Protein AF-A0A2N3BKK3-F1 (afdb_monomer_lite)

Sequence (70 aa):
MSEEQTERKNGRIITTYMPVFKDKLAKLEKRGLGHCEEAQRLRNTIVLVESKSSPLKADKGDRRFPFAAE

pLDDT: mean 70.66, std 20.39, range [36.97, 94.69]

Structure (mmCIF, N/CA/C/O backbone):
data_AF-A0A2N3BKK3-F1
#
_entry.id   AF-A0A2N3BKK3-F1
#
loop_
_atom_site.group_PDB
_atom_site.id
_atom_site.type_symbol
_atom_site.label_atom_id
_atom_site.label_alt_id
_atom_site.label_comp_id
_atom_site.label_asym_id
_atom_site.label_entity_id
_atom_site.label_seq_id
_atom_site.pdbx_PDB_ins_code
_atom_site.Cartn_x
_atom_site.Cartn_y
_atom_site.Cartn_z
_atom_site.occupancy
_atom_site.B_iso_or_equiv
_atom_site.auth_seq_id
_atom_site.auth_comp_id
_atom_site.auth_asym_id
_atom_site.auth_atom_id
_atom_site.pdbx_PDB_model_num
ATOM 1 N N . MET A 1 1 ? -13.078 22.405 17.883 1.00 43.91 1 MET A N 1
ATOM 2 C CA . MET A 1 1 ? -13.209 21.265 16.948 1.00 43.91 1 MET A CA 1
ATOM 3 C C . MET A 1 1 ? -12.140 20.265 17.341 1.00 43.91 1 MET A C 1
ATOM 5 O O . MET A 1 1 ? -10.976 20.524 17.081 1.00 43.91 1 MET A O 1
ATOM 9 N N . SER A 1 2 ? -12.512 19.236 18.101 1.00 47.09 2 SER A N 1
ATOM 10 C CA . SER A 1 2 ? -11.565 18.412 18.859 1.00 47.09 2 SER A CA 1
ATOM 11 C C . SER A 1 2 ? -10.737 17.494 17.960 1.00 47.09 2 SER A C 1
ATOM 13 O O . SER A 1 2 ? -11.288 16.700 17.195 1.00 47.09 2 SER A O 1
ATOM 15 N N . GLU A 1 3 ? -9.418 17.580 18.108 1.00 51.78 3 GLU A N 1
ATOM 16 C CA . GLU A 1 3 ? -8.388 16.828 17.376 1.00 51.78 3 GLU A CA 1
ATOM 17 C C . GLU A 1 3 ? -8.603 15.296 17.432 1.00 51.78 3 GLU A C 1
ATOM 19 O O . GLU A 1 3 ? -8.271 14.567 16.493 1.00 51.78 3 GLU A O 1
ATOM 24 N N . GLU A 1 4 ? -9.294 14.814 18.468 1.00 48.62 4 GLU A N 1
ATOM 25 C CA . GLU A 1 4 ? -9.629 13.404 18.697 1.00 48.62 4 GLU A CA 1
ATOM 26 C C . GLU A 1 4 ? -10.611 12.810 17.660 1.00 48.62 4 GLU A C 1
ATOM 28 O O . GLU A 1 4 ? -10.547 11.623 17.322 1.00 48.62 4 GLU A O 1
ATOM 33 N N . GLN A 1 5 ? -11.515 13.618 17.087 1.00 48.59 5 GLN A N 1
ATOM 34 C CA . GLN A 1 5 ? -12.438 13.136 16.046 1.00 48.59 5 GLN A CA 1
ATOM 35 C C . GLN A 1 5 ? -11.750 12.967 14.689 1.00 48.59 5 GLN A C 1
ATOM 37 O O . GLN A 1 5 ? -12.125 12.084 13.909 1.00 48.59 5 GLN A O 1
ATOM 42 N N . THR A 1 6 ? -10.745 13.795 14.405 1.00 51.88 6 THR A N 1
ATOM 43 C CA . THR A 1 6 ? -9.932 13.700 13.190 1.00 51.88 6 THR A CA 1
ATOM 44 C C . THR A 1 6 ? -9.120 12.412 13.173 1.00 51.88 6 THR A C 1
ATOM 46 O O . THR A 1 6 ? -9.152 11.708 12.167 1.00 51.88 6 THR A O 1
ATOM 49 N N . GLU A 1 7 ? -8.481 12.020 14.280 1.00 52.78 7 GLU A N 1
ATOM 50 C CA . GLU A 1 7 ? -7.719 10.763 14.337 1.00 52.78 7 GLU A CA 1
ATOM 51 C C . GLU A 1 7 ? -8.591 9.519 14.121 1.00 52.78 7 GLU A C 1
ATOM 53 O O . GLU A 1 7 ? -8.218 8.635 13.344 1.00 52.78 7 GLU A O 1
ATOM 58 N N . ARG A 1 8 ? -9.787 9.458 14.727 1.00 53.84 8 ARG A N 1
ATOM 59 C CA . ARG A 1 8 ? -10.701 8.313 14.546 1.00 53.84 8 ARG A CA 1
ATOM 60 C C . ARG A 1 8 ? -11.244 8.210 13.120 1.00 53.84 8 ARG A C 1
ATOM 62 O O . ARG A 1 8 ? -11.346 7.107 12.579 1.00 53.84 8 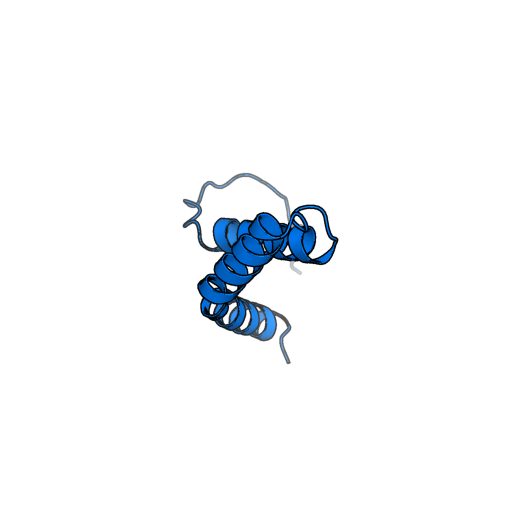ARG A O 1
ATOM 69 N N . LYS A 1 9 ? -11.571 9.343 12.487 1.00 58.94 9 LYS A N 1
ATOM 70 C CA . LYS A 1 9 ? -12.019 9.373 11.084 1.00 58.94 9 LYS A CA 1
ATOM 71 C C . LYS A 1 9 ? -10.884 9.006 10.129 1.00 58.94 9 LYS A C 1
ATOM 73 O O . LYS A 1 9 ? -11.086 8.165 9.256 1.00 58.94 9 LYS A O 1
ATOM 78 N N . ASN A 1 10 ? -9.690 9.558 10.340 1.00 57.19 10 ASN A N 1
ATOM 79 C CA . ASN A 1 10 ? -8.517 9.261 9.520 1.00 57.19 10 ASN A CA 1
ATOM 80 C C . ASN A 1 10 ? -8.119 7.785 9.621 1.00 57.19 10 ASN A C 1
ATOM 82 O O . ASN A 1 10 ? -7.889 7.155 8.595 1.00 57.19 10 ASN A O 1
ATOM 86 N N . GLY A 1 11 ? -8.139 7.188 10.817 1.00 58.47 11 GLY A N 1
ATOM 87 C CA . GLY A 1 11 ? -7.856 5.761 10.996 1.00 58.47 11 GLY A CA 1
ATOM 88 C C . GLY A 1 11 ? -8.789 4.852 10.187 1.00 58.47 11 GLY A C 1
ATOM 89 O O . GLY A 1 11 ? -8.318 3.935 9.519 1.00 58.47 11 GLY A O 1
ATOM 90 N N . ARG A 1 12 ? -10.098 5.140 10.175 1.00 60.97 12 ARG A N 1
ATOM 91 C CA . ARG A 1 12 ? -11.103 4.356 9.428 1.00 60.97 12 ARG A CA 1
ATOM 92 C C . ARG A 1 12 ? -10.992 4.521 7.907 1.00 60.97 12 ARG A C 1
ATOM 94 O O . ARG A 1 12 ? -11.250 3.585 7.151 1.00 60.97 12 ARG A O 1
ATOM 101 N N . ILE A 1 13 ? -10.609 5.711 7.451 1.00 62.56 13 ILE A N 1
ATOM 102 C CA . ILE A 1 13 ? -10.351 5.975 6.031 1.00 62.56 13 ILE A CA 1
ATOM 103 C C . ILE A 1 13 ? -9.092 5.217 5.596 1.00 62.56 13 ILE A C 1
ATOM 105 O O . ILE A 1 13 ? -9.116 4.517 4.588 1.00 62.56 13 ILE A O 1
ATOM 109 N N . ILE A 1 14 ? -8.019 5.272 6.389 1.00 68.88 14 ILE A N 1
ATOM 110 C CA . ILE A 1 14 ? -6.754 4.594 6.085 1.00 68.88 14 ILE A CA 1
ATOM 111 C C . ILE A 1 14 ? -6.930 3.065 6.048 1.00 68.88 14 ILE A C 1
ATOM 113 O O . ILE A 1 14 ? -6.410 2.422 5.135 1.00 68.88 14 ILE A O 1
ATOM 117 N N . THR A 1 15 ? -7.689 2.468 6.977 1.00 71.88 15 THR A N 1
ATOM 118 C CA . THR A 1 15 ? -7.936 1.012 6.982 1.00 71.88 15 THR A CA 1
ATOM 119 C C . THR A 1 15 ? -8.684 0.533 5.738 1.00 71.88 15 THR A C 1
ATOM 121 O O . THR A 1 15 ? -8.409 -0.561 5.252 1.00 71.88 15 THR A O 1
ATOM 124 N N . THR A 1 16 ? -9.563 1.362 5.167 1.00 82.25 16 THR A N 1
ATOM 125 C CA . THR A 1 16 ? -10.292 1.046 3.924 1.00 82.25 16 THR A CA 1
ATOM 126 C C . THR A 1 16 ? -9.344 0.899 2.726 1.00 82.25 16 THR A C 1
ATOM 128 O O . THR A 1 16 ? -9.564 0.052 1.862 1.00 82.25 16 THR A O 1
ATOM 131 N N . TYR A 1 17 ? -8.252 1.672 2.688 1.00 84.00 17 TYR A N 1
ATOM 132 C CA . TYR A 1 17 ? -7.269 1.646 1.596 1.00 84.00 17 TYR A CA 1
ATOM 133 C C . TYR A 1 17 ? -6.124 0.642 1.797 1.00 84.00 17 TYR A C 1
ATOM 135 O O . TYR A 1 17 ? -5.281 0.495 0.913 1.00 84.00 17 TYR A O 1
ATOM 143 N N . MET A 1 18 ? -6.101 -0.106 2.905 1.00 87.25 18 MET A N 1
ATOM 144 C CA . MET A 1 18 ? -5.117 -1.172 3.146 1.00 87.25 18 MET A CA 1
ATOM 145 C C . MET A 1 18 ? -4.920 -2.156 1.985 1.00 87.25 18 MET A C 1
ATOM 147 O O . MET A 1 18 ? -3.763 -2.378 1.617 1.00 87.25 18 MET A O 1
ATOM 151 N N . PRO A 1 19 ? -5.972 -2.730 1.365 1.00 88.56 19 PRO A N 1
ATOM 152 C CA . PRO A 1 19 ? -5.777 -3.622 0.222 1.00 88.56 19 PRO A CA 1
ATOM 153 C C . PRO A 1 19 ? -5.082 -2.920 -0.951 1.00 88.56 19 PRO A C 1
ATOM 155 O O . PRO A 1 19 ? -4.219 -3.510 -1.597 1.00 88.56 19 PRO A O 1
ATOM 158 N N . VAL A 1 20 ? -5.384 -1.639 -1.180 1.00 90.19 20 VAL A N 1
ATOM 159 C CA . VAL A 1 20 ? -4.763 -0.833 -2.242 1.00 90.19 20 VAL A CA 1
ATOM 160 C C . VAL A 1 20 ? -3.285 -0.577 -1.942 1.00 90.19 20 VAL A C 1
ATOM 162 O O . VAL A 1 20 ? -2.448 -0.680 -2.836 1.00 90.19 20 VAL A O 1
ATOM 165 N N . PHE A 1 21 ? -2.933 -0.284 -0.687 1.00 90.69 21 PHE A N 1
ATOM 166 C CA . PHE A 1 21 ? -1.538 -0.065 -0.293 1.00 90.69 21 PHE A CA 1
ATOM 167 C C . PHE A 1 21 ? -0.701 -1.343 -0.410 1.00 90.69 21 PHE A C 1
ATOM 169 O O . PHE A 1 21 ? 0.425 -1.277 -0.902 1.00 90.69 21 PHE A O 1
ATOM 176 N N . LYS A 1 22 ? -1.261 -2.503 -0.034 1.00 90.69 22 LYS A N 1
ATOM 177 C CA . LYS A 1 22 ? -0.605 -3.812 -0.197 1.00 90.69 22 LYS A CA 1
ATOM 178 C C . LYS A 1 22 ? -0.394 -4.162 -1.676 1.00 90.69 22 LYS A C 1
ATOM 180 O O . LYS A 1 22 ? 0.709 -4.552 -2.050 1.00 90.69 22 LYS A O 1
ATOM 185 N N . ASP A 1 23 ? -1.399 -3.955 -2.530 1.00 93.69 23 ASP A N 1
ATOM 186 C CA . ASP A 1 23 ? -1.282 -4.184 -3.980 1.00 93.69 23 ASP A CA 1
ATOM 187 C C . ASP A 1 23 ? -0.244 -3.256 -4.635 1.00 93.69 23 ASP A C 1
ATOM 189 O O . ASP A 1 23 ? 0.597 -3.699 -5.425 1.00 93.69 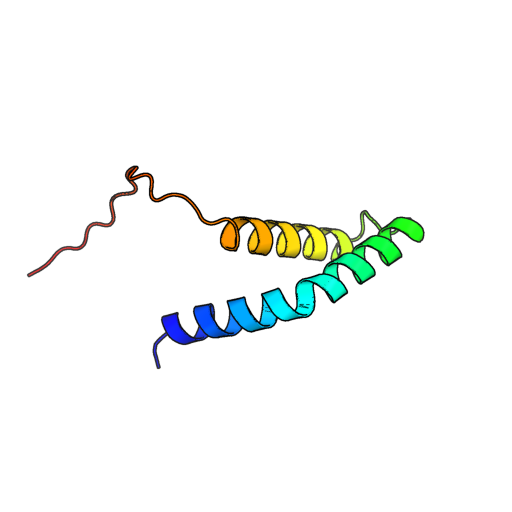23 ASP A O 1
ATOM 193 N N . LYS A 1 24 ? -0.241 -1.971 -4.257 1.00 92.69 24 LYS A N 1
ATOM 194 C CA . LYS A 1 24 ? 0.740 -0.999 -4.751 1.00 92.69 24 LYS A CA 1
ATOM 195 C C . LYS A 1 24 ? 2.163 -1.376 -4.335 1.00 92.69 24 LYS A C 1
ATOM 197 O O . LYS A 1 24 ? 3.060 -1.347 -5.176 1.00 92.69 24 LYS A O 1
ATOM 202 N N . LEU A 1 25 ? 2.365 -1.782 -3.080 1.00 93.44 25 LEU A N 1
ATOM 203 C CA . LEU A 1 25 ? 3.664 -2.249 -2.595 1.00 93.44 25 LEU A CA 1
ATOM 204 C C . LEU A 1 25 ? 4.140 -3.485 -3.373 1.00 93.44 25 LEU A C 1
ATOM 206 O O . LEU A 1 25 ? 5.257 -3.480 -3.884 1.00 93.44 25 LEU A O 1
ATOM 210 N N . ALA A 1 26 ? 3.274 -4.483 -3.569 1.00 93.75 26 ALA A N 1
ATOM 211 C CA . ALA A 1 26 ? 3.611 -5.686 -4.329 1.00 93.75 26 ALA A CA 1
ATOM 212 C C . ALA A 1 26 ? 3.995 -5.372 -5.788 1.00 93.75 26 ALA A C 1
ATOM 214 O O . ALA A 1 26 ? 4.900 -5.989 -6.353 1.00 93.75 26 ALA A O 1
ATOM 215 N N . LYS A 1 27 ? 3.337 -4.390 -6.417 1.00 94.56 27 LYS A N 1
ATOM 216 C CA . LYS A 1 27 ? 3.695 -3.913 -7.763 1.00 94.56 27 LYS A CA 1
ATOM 217 C C . LYS A 1 27 ? 5.059 -3.224 -7.793 1.00 94.56 27 LYS A C 1
ATOM 219 O O . LYS A 1 27 ? 5.802 -3.429 -8.752 1.00 94.56 27 LYS A O 1
ATOM 224 N N . LEU A 1 28 ? 5.392 -2.427 -6.777 1.00 92.12 28 LEU A N 1
ATOM 225 C CA . LEU A 1 28 ? 6.710 -1.794 -6.660 1.00 92.12 28 LEU A CA 1
ATOM 226 C C . LEU A 1 28 ? 7.808 -2.843 -6.470 1.00 92.12 28 LEU A C 1
ATOM 228 O O . LEU A 1 28 ? 8.819 -2.798 -7.166 1.00 92.12 28 LEU A O 1
ATOM 232 N N . GLU A 1 29 ? 7.586 -3.830 -5.606 1.00 92.25 29 GLU A N 1
ATOM 233 C CA . GLU A 1 29 ? 8.535 -4.920 -5.359 1.00 92.25 29 GLU A CA 1
ATOM 234 C C . GLU A 1 29 ? 8.779 -5.763 -6.613 1.00 92.25 29 GLU A C 1
ATOM 236 O O . GLU A 1 29 ? 9.929 -5.995 -6.981 1.00 92.25 29 GLU A O 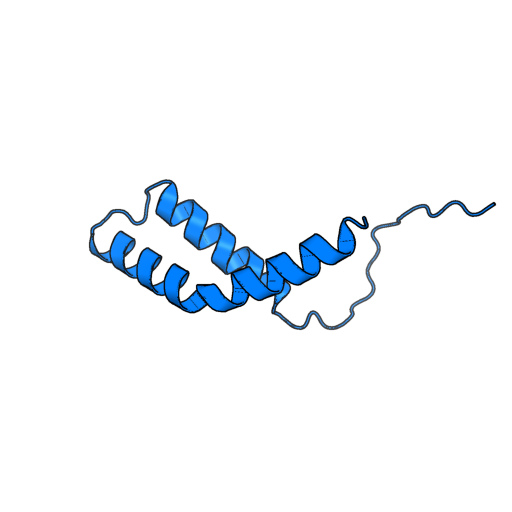1
ATOM 241 N N . LYS A 1 30 ? 7.718 -6.123 -7.348 1.00 94.69 30 LYS A N 1
ATOM 242 C CA . LYS A 1 30 ? 7.831 -6.839 -8.632 1.00 94.69 30 LYS A CA 1
ATOM 243 C C . LYS A 1 30 ? 8.630 -6.078 -9.691 1.00 94.69 30 LYS A C 1
ATOM 245 O O . LYS A 1 30 ? 9.204 -6.699 -10.577 1.00 94.69 30 LYS A O 1
ATOM 250 N N . ARG A 1 31 ? 8.655 -4.746 -9.621 1.00 93.50 31 ARG A N 1
ATOM 251 C CA . ARG A 1 31 ? 9.417 -3.878 -10.534 1.00 93.50 31 ARG A CA 1
ATOM 252 C C . ARG A 1 31 ? 10.846 -3.603 -10.052 1.00 93.50 31 ARG A C 1
ATOM 254 O O . ARG A 1 31 ? 11.543 -2.827 -10.691 1.00 93.50 31 ARG A O 1
ATOM 261 N N . GLY A 1 32 ? 11.269 -4.183 -8.925 1.00 91.94 32 GLY A N 1
ATOM 262 C CA . GLY A 1 32 ? 12.566 -3.894 -8.305 1.00 91.94 32 GLY A CA 1
ATOM 263 C C . GLY A 1 32 ? 12.628 -2.545 -7.575 1.00 91.94 32 GLY A C 1
ATOM 264 O O . GLY A 1 32 ? 13.692 -2.138 -7.125 1.00 91.94 32 GLY A O 1
ATOM 265 N N . LEU A 1 33 ? 11.493 -1.858 -7.407 1.00 89.88 33 LEU A N 1
ATOM 266 C CA . LEU A 1 33 ? 11.372 -0.557 -6.735 1.00 89.88 33 LEU A CA 1
ATOM 267 C C . LEU A 1 33 ? 10.970 -0.694 -5.256 1.00 89.88 33 LEU A C 1
ATOM 269 O O . LEU A 1 33 ? 10.503 0.261 -4.636 1.00 89.88 33 LEU A O 1
ATOM 273 N N . GLY A 1 34 ? 11.158 -1.878 -4.667 1.00 85.56 34 GLY A N 1
ATOM 274 C CA . GLY A 1 34 ? 10.841 -2.148 -3.259 1.00 85.56 34 GLY A CA 1
ATOM 275 C C . GLY A 1 34 ? 11.666 -1.328 -2.257 1.00 85.56 34 GLY A C 1
ATOM 276 O O . GLY A 1 34 ? 11.297 -1.246 -1.089 1.00 85.56 34 GLY A O 1
ATOM 277 N N . HIS A 1 35 ? 12.755 -0.703 -2.714 1.00 89.88 35 HIS A N 1
ATOM 278 C CA . HIS A 1 35 ? 13.629 0.162 -1.915 1.00 89.88 35 HIS A CA 1
ATOM 279 C C . HIS A 1 35 ? 13.373 1.660 -2.120 1.00 89.88 35 HIS A C 1
ATOM 281 O O . HIS A 1 35 ? 14.022 2.483 -1.480 1.00 89.88 35 HIS A O 1
ATOM 287 N N . CYS A 1 36 ? 12.451 2.041 -3.008 1.00 91.00 36 CYS A N 1
ATOM 288 C CA . CYS A 1 36 ? 12.116 3.446 -3.198 1.00 91.00 36 CYS A CA 1
ATOM 289 C C . CYS A 1 36 ? 11.423 4.019 -1.955 1.00 91.00 36 CYS A C 1
ATOM 291 O O . CYS A 1 36 ? 10.721 3.308 -1.232 1.00 91.00 36 CYS A O 1
ATOM 293 N N . GLU A 1 37 ? 11.547 5.333 -1.755 1.00 91.56 37 GLU A N 1
ATOM 294 C CA . GLU A 1 37 ? 10.881 6.046 -0.656 1.00 91.56 37 G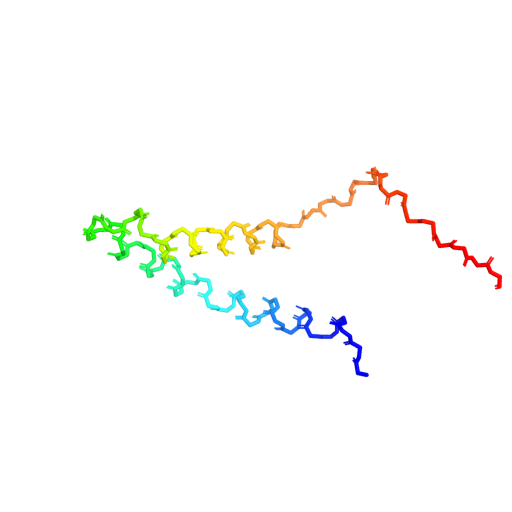LU A CA 1
ATOM 295 C C . GLU A 1 37 ? 9.380 5.745 -0.580 1.00 91.56 37 GLU A C 1
ATOM 297 O O . GLU A 1 37 ? 8.828 5.587 0.506 1.00 91.56 37 GLU A O 1
ATOM 302 N N . GLU A 1 38 ? 8.712 5.626 -1.729 1.00 89.88 38 GLU A N 1
ATOM 303 C CA . GLU A 1 38 ? 7.289 5.298 -1.779 1.00 89.88 38 GLU A CA 1
ATOM 304 C C . GLU A 1 38 ? 6.991 3.912 -1.184 1.00 89.88 38 GLU A C 1
ATOM 306 O O . GLU A 1 38 ? 6.065 3.773 -0.383 1.00 89.88 38 GLU A O 1
ATOM 311 N N . ALA A 1 39 ? 7.798 2.900 -1.513 1.00 91.94 39 ALA A N 1
ATOM 312 C CA . ALA A 1 39 ? 7.656 1.556 -0.959 1.00 91.94 39 ALA A CA 1
ATOM 313 C C . ALA A 1 39 ? 7.911 1.552 0.556 1.00 91.94 39 ALA A C 1
ATOM 315 O O . ALA A 1 39 ? 7.163 0.925 1.310 1.00 91.94 39 ALA A O 1
ATOM 316 N N . GLN A 1 40 ? 8.903 2.320 1.021 1.00 91.75 40 GLN A N 1
ATOM 317 C CA . GLN A 1 40 ? 9.174 2.476 2.449 1.00 91.75 40 GLN A CA 1
ATOM 318 C C . GLN A 1 40 ? 8.002 3.137 3.187 1.00 91.75 40 GLN A C 1
ATOM 320 O O . GLN A 1 40 ? 7.595 2.663 4.249 1.00 91.75 40 GLN A O 1
ATOM 325 N N . ARG A 1 41 ? 7.413 4.198 2.618 1.00 90.12 41 ARG A N 1
ATOM 326 C CA . ARG A 1 41 ? 6.230 4.861 3.189 1.00 90.12 41 ARG A CA 1
ATOM 327 C C . ARG A 1 41 ? 5.045 3.900 3.273 1.00 90.12 41 ARG A C 1
ATOM 329 O O . ARG A 1 41 ? 4.425 3.815 4.329 1.00 90.12 41 ARG A O 1
ATOM 336 N N . LEU A 1 42 ? 4.779 3.130 2.215 1.00 90.62 42 LEU A N 1
ATOM 337 C CA . LEU A 1 42 ? 3.707 2.128 2.199 1.00 90.62 42 LEU A CA 1
ATOM 338 C C . LEU A 1 42 ? 3.906 1.058 3.277 1.00 90.62 42 LEU A C 1
ATOM 340 O O . LEU A 1 42 ? 2.966 0.767 4.015 1.00 90.62 42 LEU A O 1
ATOM 344 N N . ARG A 1 43 ? 5.125 0.523 3.427 1.00 89.88 43 ARG A N 1
ATOM 345 C CA . ARG A 1 43 ? 5.460 -0.436 4.49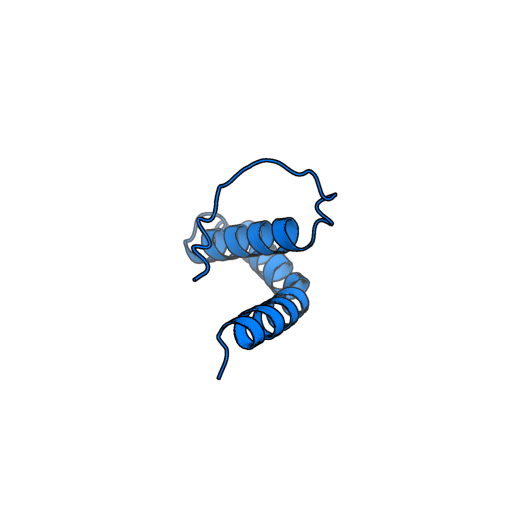4 1.00 89.88 43 ARG A CA 1
ATOM 346 C C . ARG A 1 43 ? 5.203 0.153 5.879 1.00 89.88 43 ARG A C 1
ATOM 348 O O . ARG A 1 43 ? 4.515 -0.470 6.682 1.00 89.88 43 ARG A O 1
ATOM 355 N N . ASN A 1 44 ? 5.680 1.371 6.134 1.00 89.44 44 ASN A N 1
ATOM 356 C CA . ASN A 1 44 ? 5.481 2.045 7.419 1.00 89.44 44 ASN A CA 1
ATOM 357 C C . ASN A 1 44 ? 3.989 2.262 7.719 1.00 89.44 44 ASN A C 1
ATOM 359 O O . ASN A 1 44 ? 3.548 2.030 8.842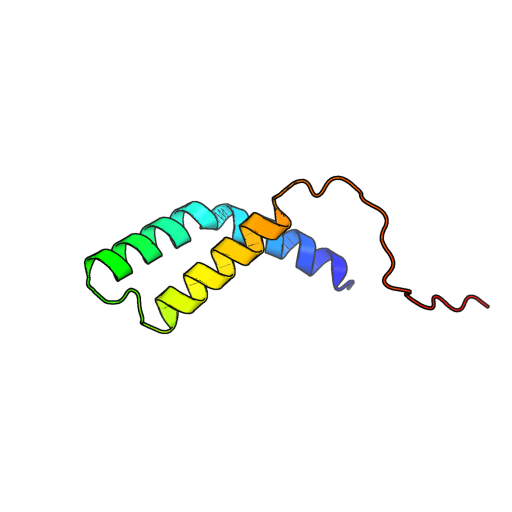 1.00 89.44 44 ASN A O 1
ATOM 363 N N . THR A 1 45 ? 3.196 2.674 6.724 1.00 87.00 45 THR A N 1
ATOM 364 C CA . THR A 1 45 ? 1.747 2.857 6.883 1.00 87.00 45 THR A CA 1
ATOM 365 C C . THR A 1 45 ? 1.029 1.538 7.156 1.00 87.00 45 THR A C 1
ATOM 367 O O . THR A 1 45 ? 0.174 1.498 8.037 1.00 87.00 45 THR A O 1
ATOM 370 N N . ILE A 1 46 ? 1.382 0.459 6.452 1.00 87.62 46 ILE A N 1
ATOM 371 C CA . ILE A 1 46 ? 0.801 -0.871 6.679 1.00 87.62 46 ILE A CA 1
ATOM 372 C C . ILE A 1 46 ? 1.110 -1.343 8.105 1.00 87.62 46 ILE A C 1
ATOM 374 O O . ILE A 1 46 ? 0.183 -1.668 8.840 1.00 87.62 46 ILE A O 1
ATOM 378 N N . VAL A 1 47 ? 2.374 -1.269 8.539 1.00 87.12 47 VAL A N 1
ATOM 379 C CA . VAL A 1 47 ? 2.788 -1.652 9.900 1.00 87.12 47 VAL A CA 1
ATOM 380 C C . VAL A 1 47 ? 2.079 -0.813 10.961 1.00 87.12 47 VAL A C 1
ATOM 382 O O . VAL A 1 47 ? 1.614 -1.356 11.961 1.00 87.12 47 VAL A O 1
ATOM 385 N N . LEU A 1 48 ? 1.958 0.502 10.758 1.00 84.12 48 LEU A N 1
ATOM 386 C CA . LEU A 1 48 ? 1.275 1.398 11.693 1.00 84.12 48 LEU A CA 1
ATOM 387 C C . LEU A 1 48 ? -0.200 1.023 11.859 1.00 84.12 48 LEU A C 1
ATOM 389 O O . LEU A 1 48 ? -0.719 1.015 12.975 1.00 84.12 48 LEU A O 1
ATOM 393 N N . VAL A 1 49 ? -0.881 0.731 10.753 1.00 83.12 49 VAL A N 1
ATOM 394 C CA . VAL A 1 49 ? -2.301 0.375 10.761 1.00 83.12 49 VAL A CA 1
ATOM 395 C C . VAL A 1 49 ? -2.502 -1.012 11.347 1.00 83.12 49 VAL A C 1
ATOM 397 O O . VAL A 1 49 ? -3.369 -1.168 12.200 1.00 83.12 49 VAL A O 1
ATOM 400 N N . GLU A 1 50 ? -1.679 -1.989 10.968 1.00 80.75 50 GLU A N 1
ATOM 401 C CA . GLU A 1 50 ? -1.740 -3.341 11.525 1.00 80.75 50 GLU A CA 1
ATOM 402 C C . GLU A 1 50 ? -1.489 -3.317 13.040 1.00 80.75 50 GLU A C 1
ATOM 404 O O . GLU A 1 50 ? -2.273 -3.889 13.796 1.00 80.75 50 GLU A O 1
ATOM 409 N N . SER A 1 51 ? -0.508 -2.535 13.502 1.00 77.69 51 SER A N 1
ATOM 410 C CA . SER A 1 51 ? -0.212 -2.342 14.931 1.00 77.69 51 SER A CA 1
ATOM 411 C C . SER A 1 51 ? -1.352 -1.665 15.700 1.00 77.69 51 SER A C 1
ATOM 413 O O . SER A 1 51 ? -1.591 -2.004 16.855 1.00 77.69 51 SER A O 1
ATOM 415 N N . LYS A 1 52 ? -2.077 -0.728 15.071 1.00 70.50 52 LYS A N 1
ATOM 416 C CA . LYS A 1 52 ? -3.269 -0.078 15.650 1.00 70.50 52 LYS A CA 1
ATOM 417 C C . LYS A 1 52 ? -4.534 -0.943 15.560 1.00 70.50 52 LYS A C 1
ATOM 419 O O . LYS A 1 52 ? -5.472 -0.713 16.317 1.00 70.50 52 LYS A O 1
ATOM 424 N N . SER A 1 53 ? -4.582 -1.889 14.621 1.00 61.81 53 SER A N 1
ATOM 425 C CA . SER A 1 53 ? -5.716 -2.800 14.400 1.00 61.81 53 SER A CA 1
ATOM 426 C C . SER A 1 53 ? -5.615 -4.100 15.192 1.00 61.81 53 SER A C 1
ATOM 428 O O . SER A 1 53 ? -6.630 -4.766 15.392 1.00 61.81 53 SER A O 1
ATOM 430 N N . SER A 1 54 ? -4.415 -4.450 15.666 1.00 47.00 54 SER A N 1
ATOM 431 C CA . SER A 1 54 ? -4.256 -5.483 16.678 1.00 47.00 54 SER A CA 1
ATOM 432 C C . SER A 1 54 ? -5.084 -5.081 17.896 1.00 47.00 54 SER A C 1
ATOM 434 O O . SER A 1 54 ? -4.868 -3.989 18.432 1.00 47.00 54 SER A O 1
ATOM 436 N N . PRO A 1 55 ? -6.020 -5.927 18.362 1.00 46.75 55 PRO A N 1
ATOM 437 C CA . PRO A 1 55 ? -6.629 -5.737 19.660 1.00 46.75 55 PRO A CA 1
ATOM 438 C C . PRO A 1 55 ? -5.511 -5.934 20.679 1.00 46.75 55 PRO A C 1
ATOM 440 O O . PRO A 1 55 ? -5.221 -7.052 21.102 1.00 46.75 55 PRO A O 1
ATOM 443 N N . LEU A 1 56 ? -4.826 -4.848 21.033 1.00 46.38 56 LEU A N 1
ATOM 444 C CA . LEU A 1 56 ? -3.996 -4.819 22.216 1.00 46.38 56 LEU A CA 1
ATOM 445 C C . LEU A 1 56 ? -4.936 -5.163 23.362 1.00 46.38 56 LEU A C 1
ATOM 447 O O . LEU A 1 56 ? -5.765 -4.356 23.786 1.00 46.38 56 LEU A O 1
ATOM 451 N N . LYS A 1 57 ? -4.823 -6.413 23.821 1.00 43.81 57 LYS A N 1
ATOM 452 C CA . LYS A 1 57 ? -5.153 -6.779 25.184 1.00 43.81 57 LYS A CA 1
ATOM 453 C C . LYS A 1 57 ? -4.687 -5.632 26.067 1.00 43.81 57 LYS A C 1
ATOM 455 O O . LYS A 1 57 ? -3.521 -5.249 26.020 1.00 43.81 57 LYS A O 1
ATOM 460 N N . ALA A 1 58 ? -5.632 -5.086 26.819 1.00 45.50 58 ALA A N 1
ATOM 461 C CA . ALA A 1 58 ? -5.365 -4.181 27.910 1.00 45.50 58 ALA A CA 1
ATOM 462 C C . ALA A 1 58 ? -4.343 -4.842 28.842 1.00 45.50 58 ALA A C 1
ATOM 464 O O . ALA A 1 58 ? -4.708 -5.692 29.647 1.00 45.50 58 ALA A O 1
ATOM 465 N N . ASP A 1 59 ? -3.075 -4.473 28.708 1.00 40.75 59 ASP A N 1
ATOM 466 C CA . ASP A 1 59 ? -2.078 -4.717 29.733 1.00 40.75 59 ASP A CA 1
ATOM 467 C C . ASP A 1 59 ? -1.597 -3.354 30.223 1.00 40.75 59 ASP A C 1
ATOM 469 O O . ASP A 1 59 ? -0.981 -2.563 29.504 1.00 40.75 59 ASP A O 1
ATOM 473 N N . LYS A 1 60 ? -2.047 -3.044 31.441 1.00 53.53 60 LYS A N 1
ATOM 474 C CA . LYS A 1 60 ? -1.655 -1.886 32.237 1.00 53.53 60 LYS A CA 1
ATOM 475 C C . LYS A 1 60 ? -0.134 -1.896 32.387 1.00 53.53 60 LYS A C 1
ATOM 477 O O . LYS A 1 60 ? 0.402 -2.809 32.998 1.00 53.53 60 LYS A O 1
ATOM 482 N N . GLY A 1 61 ? 0.540 -0.844 31.941 1.00 47.44 61 GLY A N 1
ATOM 483 C CA . GLY A 1 61 ? 1.988 -0.749 32.114 1.00 47.44 61 GLY A CA 1
ATOM 484 C C . GLY A 1 61 ? 2.541 0.635 31.817 1.00 47.44 61 GLY A C 1
ATOM 485 O O . GLY A 1 61 ? 3.226 0.825 30.824 1.00 47.44 61 GLY A O 1
ATOM 486 N N . ASP A 1 62 ? 2.197 1.586 32.682 1.00 51.22 62 ASP A N 1
ATOM 487 C CA . ASP A 1 62 ? 3.020 2.737 33.064 1.00 51.22 62 ASP A CA 1
ATOM 488 C C . ASP A 1 62 ? 3.733 3.531 31.947 1.00 51.22 62 ASP A C 1
ATOM 490 O O . ASP A 1 62 ? 4.917 3.365 31.664 1.00 51.22 62 ASP A O 1
ATOM 494 N N . ARG A 1 63 ? 3.027 4.517 31.385 1.00 48.97 63 ARG A N 1
ATOM 495 C CA . ARG A 1 63 ? 3.643 5.815 31.073 1.00 48.97 63 ARG A CA 1
ATOM 496 C C . ARG A 1 63 ? 2.753 6.920 31.615 1.00 48.97 63 ARG A C 1
ATOM 498 O O . ARG A 1 63 ? 1.902 7.469 30.929 1.00 48.97 63 ARG A O 1
ATOM 505 N N . ARG A 1 64 ? 2.945 7.145 32.911 1.00 48.50 64 ARG A N 1
ATOM 506 C CA . ARG A 1 64 ? 2.736 8.377 33.676 1.00 48.50 64 ARG A CA 1
ATOM 507 C C . ARG A 1 64 ? 2.390 9.602 32.811 1.00 48.50 64 ARG A C 1
ATOM 509 O O . ARG A 1 64 ? 3.275 10.296 32.321 1.00 48.50 64 ARG A O 1
ATOM 516 N N . PHE A 1 65 ? 1.098 9.889 32.688 1.00 44.06 65 PHE A N 1
ATOM 517 C CA . PHE A 1 65 ? 0.602 11.226 32.370 1.00 44.06 65 PHE A CA 1
ATOM 518 C C . PHE A 1 65 ? 0.359 11.933 33.709 1.00 44.06 65 PHE A C 1
ATOM 520 O O . PHE A 1 65 ? -0.489 11.460 34.469 1.00 44.06 65 PHE A O 1
ATOM 527 N N . PRO A 1 66 ? 1.073 13.017 34.063 1.00 44.16 66 PRO A N 1
ATOM 528 C CA . PRO A 1 66 ? 0.639 13.846 35.172 1.00 44.16 66 PRO A CA 1
ATOM 529 C C . PRO A 1 66 ? -0.589 14.628 34.696 1.00 44.16 66 PRO A C 1
ATOM 531 O O . PRO A 1 66 ? -0.475 15.676 34.069 1.00 44.16 66 PRO A O 1
ATOM 534 N N . PHE A 1 67 ? -1.775 14.083 34.956 1.00 37.56 67 PHE A N 1
ATOM 535 C CA . PHE A 1 67 ? -2.991 14.880 35.020 1.00 37.56 67 PHE A CA 1
ATOM 536 C C . PHE A 1 67 ? -2.980 15.553 36.395 1.00 37.56 67 PHE A C 1
ATOM 538 O O . PHE A 1 67 ? -3.267 14.909 37.403 1.00 37.56 67 PHE A O 1
ATOM 545 N N . ALA A 1 68 ? -2.547 16.811 36.453 1.00 37.47 68 ALA A N 1
ATOM 546 C CA . ALA A 1 68 ? -2.750 17.638 37.633 1.00 37.47 68 ALA A CA 1
ATOM 547 C C . ALA A 1 68 ? -4.175 18.193 37.559 1.00 37.47 68 ALA A C 1
ATOM 549 O O . ALA A 1 68 ? -4.481 19.008 36.690 1.00 37.47 68 ALA A O 1
ATOM 550 N N . ALA A 1 69 ? -5.039 17.677 38.428 1.00 41.47 69 ALA A N 1
ATOM 551 C CA . ALA A 1 69 ? -6.309 18.289 38.766 1.00 41.47 69 ALA A CA 1
ATOM 552 C C . ALA A 1 69 ? -6.076 19.233 39.951 1.00 41.47 69 ALA A C 1
ATOM 554 O O . ALA A 1 69 ? -5.625 18.763 40.993 1.00 41.47 69 ALA A O 1
ATOM 555 N N . GLU A 1 70 ? -6.370 20.519 39.769 1.00 36.97 70 GLU A N 1
ATOM 556 C CA . GLU A 1 70 ? -7.172 21.354 40.677 1.00 36.97 70 GLU A CA 1
ATOM 557 C C . GLU A 1 70 ? -7.653 22.596 39.914 1.00 36.97 70 GLU A C 1
ATOM 559 O O . GLU A 1 70 ? -6.831 23.187 39.175 1.00 36.97 70 GLU A O 1
#

Foldseek 3Di:
DDPVVVVVVVLVVLVVCLVVLVVVLVVCVVVVNCVPPSVVVSVVSNVVSVVVPPPPDDDDDDDDDPPDDD

Secondary structure (DSSP, 8-state):
--HHHHHHHHHHHHHHTHHHHHHHHHHHHHTT-TTSHHHHHHHHHHHHHHHHHS----------------

Radius of gyration: 17.08 Å; chains: 1; bounding box: 27×28×51 Å